Protein AF-X5A3T2-F1 (afdb_monomer)

Sequence (68 aa):
MKARALLECTIDTASPAAELSATISAVLAVLPSAEQRLSVLRSLDDEIGRALAEFEAASKPQETEDAA

Organism: NCBI:txid1268072

Radius of gyration: 18.56 Å; Cα contacts (8 Å, |Δi|>4): 12; chains: 1; bounding box: 43×25×54 Å

Secondary structure (DSSP, 8-state):
--PPPPPP----TTSHHHHHHHHHHHHHHT--SHHHHHHHHHHHHHHHHHHHHHHHHHHS--------

pLDDT: mean 85.59, std 15.26, range [41.12, 98.0]

Foldseek 3Di:
DPDDDDDDDDADPVPRVVRVVVVLVVVLVPDDDPVVNVVVVVVVVVVVVVVVVVVVVVPDDPPPPDDD

Solvent-accessible surface area (backbone atoms only — not comparable to full-atom values): 4397 Å² total; per-residue (Å²): 132,86,82,77,87,79,87,85,85,86,76,55,76,93,48,48,72,62,40,52,53,52,51,52,50,56,58,44,71,75,41,91,47,69,68,58,38,50,53,50,52,51,54,49,53,55,49,51,53,49,53,50,52,52,50,54,61,71,66,50,75,78,78,73,92,70,89,133

Mean predicted aligned error: 8.14 Å

Structure (mmCIF, N/CA/C/O backbone):
data_AF-X5A3T2-F1
#
_entry.id   AF-X5A3T2-F1
#
loop_
_atom_site.group_PDB
_atom_site.id
_atom_site.type_symbol
_atom_site.label_atom_id
_atom_site.label_alt_id
_atom_site.label_comp_id
_atom_site.label_asym_id
_atom_site.label_entity_id
_atom_site.label_seq_id
_atom_site.pdbx_PDB_ins_code
_atom_site.Cartn_x
_atom_site.Cartn_y
_atom_site.Cartn_z
_atom_site.occupancy
_atom_site.B_iso_or_equiv
_atom_site.auth_seq_id
_atom_site.auth_comp_id
_atom_site.auth_asym_id
_atom_site.auth_atom_id
_atom_site.pdbx_PDB_model_num
ATOM 1 N N . MET A 1 1 ? -0.475 -15.799 24.496 1.00 41.12 1 MET A N 1
ATOM 2 C CA . MET A 1 1 ? 0.075 -15.340 23.200 1.00 41.12 1 MET A CA 1
ATOM 3 C C . MET A 1 1 ? -0.728 -14.133 22.734 1.00 41.12 1 MET A C 1
ATOM 5 O O . MET A 1 1 ? -1.947 -14.204 22.807 1.00 41.12 1 MET A O 1
ATOM 9 N N . LYS A 1 2 ? -0.098 -13.035 22.290 1.00 50.44 2 LYS A N 1
ATOM 10 C CA . LYS A 1 2 ? -0.823 -11.969 21.572 1.00 50.44 2 LYS A CA 1
ATOM 11 C C . LYS A 1 2 ? -1.097 -12.483 20.157 1.00 50.44 2 LYS A C 1
ATOM 13 O O . LYS A 1 2 ? -0.145 -12.711 19.417 1.00 50.44 2 LYS A O 1
ATOM 18 N N . ALA A 1 3 ? -2.360 -12.723 19.815 1.00 62.16 3 ALA A N 1
ATOM 19 C CA . ALA A 1 3 ? -2.747 -13.075 18.454 1.00 62.16 3 ALA A CA 1
ATOM 20 C C . ALA A 1 3 ? -2.344 -11.926 17.513 1.00 62.16 3 ALA A C 1
ATOM 22 O O . ALA A 1 3 ? -2.699 -10.774 17.760 1.00 62.16 3 ALA A O 1
ATOM 23 N N . ARG A 1 4 ? -1.552 -12.221 16.477 1.00 63.59 4 ARG A N 1
ATOM 24 C CA . ARG A 1 4 ? -1.307 -11.281 15.378 1.00 63.59 4 ARG A CA 1
ATOM 25 C C . ARG A 1 4 ? -2.485 -11.406 14.419 1.00 63.59 4 ARG A C 1
ATOM 27 O O . ARG A 1 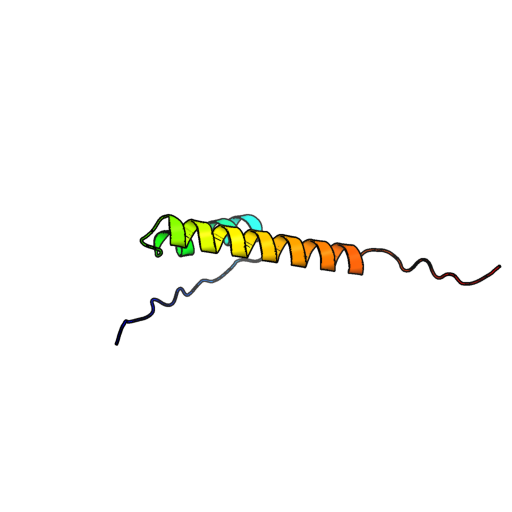4 ? -2.737 -12.501 13.928 1.00 63.59 4 ARG A O 1
ATOM 34 N N . ALA A 1 5 ? -3.207 -10.316 14.185 1.00 69.94 5 ALA A N 1
ATOM 35 C CA . ALA A 1 5 ? -4.202 -10.278 13.123 1.00 69.94 5 ALA A CA 1
ATOM 36 C C . ALA A 1 5 ? -3.462 -10.339 11.779 1.00 69.94 5 ALA A C 1
ATOM 38 O O . ALA A 1 5 ? -2.615 -9.489 11.506 1.00 69.94 5 ALA A O 1
ATOM 39 N N . LEU A 1 6 ? -3.732 -11.377 10.990 1.00 75.88 6 LEU A N 1
ATOM 40 C CA . LEU A 1 6 ? -3.276 -11.473 9.608 1.00 75.88 6 LEU A CA 1
A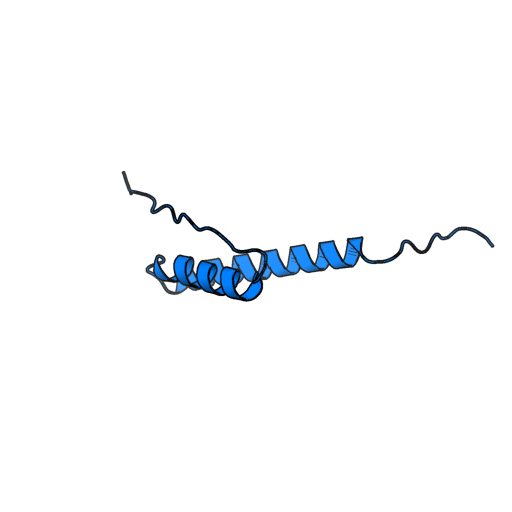TOM 41 C C . LEU A 1 6 ? -4.363 -10.859 8.726 1.00 75.88 6 LEU A C 1
ATOM 43 O O . LEU A 1 6 ? -5.531 -11.221 8.858 1.00 75.88 6 LEU A O 1
ATOM 47 N N . LEU A 1 7 ? -3.979 -9.915 7.868 1.00 80.50 7 LEU A N 1
ATOM 48 C CA . LEU A 1 7 ? -4.848 -9.394 6.820 1.00 80.50 7 LEU A CA 1
ATOM 49 C C . LEU A 1 7 ? -4.555 -10.188 5.545 1.00 80.50 7 LEU A C 1
ATOM 51 O O . LEU A 1 7 ? -3.436 -10.145 5.039 1.00 80.50 7 LEU A O 1
ATOM 55 N N . GLU A 1 8 ? -5.548 -10.912 5.046 1.00 84.44 8 GLU A N 1
ATOM 56 C CA . GLU A 1 8 ? -5.502 -11.535 3.726 1.00 84.44 8 GLU A CA 1
ATOM 57 C C . GLU A 1 8 ? -6.232 -10.615 2.742 1.00 84.44 8 GLU A C 1
ATOM 59 O O . GLU A 1 8 ? -7.344 -10.164 3.024 1.00 84.44 8 GLU A O 1
ATOM 64 N N . CYS A 1 9 ? -5.599 -10.286 1.615 1.00 81.12 9 CYS A N 1
ATOM 65 C CA . CYS A 1 9 ? -6.204 -9.463 0.571 1.00 81.12 9 CYS A CA 1
ATOM 66 C C . CYS A 1 9 ? -5.876 -10.025 -0.815 1.00 81.12 9 CYS A C 1
ATOM 68 O O . CYS A 1 9 ? -4.814 -10.608 -1.032 1.00 81.12 9 CYS A O 1
ATOM 70 N N . THR A 1 10 ? -6.814 -9.864 -1.745 1.00 88.38 10 THR A N 1
ATOM 71 C CA . THR A 1 10 ? -6.626 -10.134 -3.174 1.00 88.38 10 THR A CA 1
ATOM 72 C C . THR A 1 10 ? -6.634 -8.794 -3.889 1.00 88.38 10 THR A C 1
ATOM 74 O O . THR A 1 10 ? -7.521 -7.988 -3.633 1.00 88.38 10 THR A O 1
ATOM 77 N N . ILE A 1 11 ? -5.647 -8.558 -4.749 1.00 87.44 11 ILE A N 1
ATOM 78 C CA . ILE A 1 11 ? -5.478 -7.292 -5.466 1.00 87.44 11 ILE A CA 1
ATOM 79 C C . ILE A 1 11 ? -5.771 -7.537 -6.943 1.00 87.44 1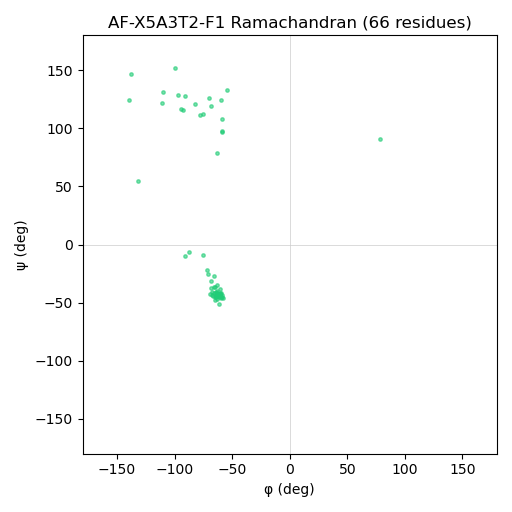1 ILE A C 1
ATOM 81 O O . ILE A 1 11 ? -5.099 -8.352 -7.579 1.00 87.44 11 ILE A O 1
ATOM 85 N N . ASP A 1 12 ? -6.751 -6.816 -7.487 1.00 90.94 12 ASP A N 1
ATOM 86 C CA . ASP A 1 12 ? -6.976 -6.751 -8.929 1.00 90.94 12 ASP A CA 1
ATOM 87 C C . ASP A 1 12 ? -5.965 -5.800 -9.587 1.00 90.94 12 ASP A C 1
ATOM 89 O O . ASP A 1 12 ? -5.989 -4.577 -9.421 1.00 90.94 12 ASP A O 1
ATOM 93 N N . THR A 1 13 ? -5.060 -6.368 -10.379 1.00 92.19 13 THR A N 1
ATOM 94 C CA . THR A 1 13 ? -4.030 -5.602 -11.083 1.00 92.19 13 THR A CA 1
ATOM 95 C C . THR A 1 13 ? -4.566 -4.839 -12.291 1.00 92.19 13 THR A C 1
ATOM 97 O O . THR A 1 13 ? -3.844 -3.996 -12.822 1.00 92.19 13 THR A O 1
ATOM 100 N N . ALA A 1 14 ? -5.818 -5.066 -12.708 1.00 95.38 14 ALA A N 1
ATOM 101 C CA . ALA A 1 14 ? -6.473 -4.235 -13.715 1.00 95.38 14 ALA A CA 1
ATOM 102 C C . ALA A 1 14 ? -6.839 -2.838 -13.173 1.00 95.38 14 ALA A C 1
ATOM 104 O O . ALA A 1 14 ? -6.962 -1.899 -13.960 1.00 95.38 14 ALA A O 1
ATOM 105 N N . SER A 1 15 ? -6.961 -2.680 -11.845 1.00 92.81 15 SER A N 1
ATOM 106 C CA . SER A 1 15 ? -7.309 -1.414 -11.173 1.00 92.81 15 SER A CA 1
ATOM 107 C C . SER A 1 15 ? -6.366 -1.081 -9.997 1.00 92.81 15 SER A C 1
ATOM 109 O O . SER A 1 15 ? -6.816 -0.811 -8.880 1.00 92.81 15 SER A O 1
ATOM 111 N N . PRO A 1 16 ? -5.040 -1.040 -10.216 1.00 90.50 16 PRO A N 1
ATOM 112 C CA . PRO A 1 16 ? -4.048 -1.161 -9.145 1.00 90.50 16 PRO A CA 1
ATOM 113 C C . PRO A 1 16 ? -4.082 -0.009 -8.131 1.00 90.50 16 PRO A C 1
ATOM 115 O O . PRO A 1 16 ? -3.899 -0.230 -6.937 1.00 90.50 16 PRO A O 1
ATOM 118 N N . ALA A 1 17 ? -4.350 1.224 -8.574 1.00 91.50 17 ALA A N 1
ATOM 119 C CA . ALA A 1 17 ? -4.386 2.387 -7.687 1.00 91.50 17 ALA A CA 1
ATOM 120 C C . ALA A 1 17 ? -5.561 2.336 -6.693 1.00 91.50 17 ALA A C 1
ATOM 122 O O . ALA A 1 17 ? -5.396 2.659 -5.515 1.00 91.50 17 ALA A O 1
ATOM 123 N N . ALA A 1 18 ? -6.739 1.914 -7.161 1.00 91.94 18 ALA A N 1
ATOM 124 C CA . ALA A 1 18 ? -7.923 1.790 -6.317 1.00 91.94 18 ALA A CA 1
ATOM 125 C C . ALA A 1 18 ? -7.743 0.665 -5.285 1.00 91.94 18 ALA A C 1
ATOM 127 O O . ALA A 1 18 ? -8.004 0.869 -4.099 1.00 91.94 18 ALA A O 1
ATOM 128 N N . GLU A 1 19 ? -7.207 -0.478 -5.716 1.00 93.62 19 GLU A N 1
ATOM 129 C CA . GLU A 1 19 ? -6.954 -1.634 -4.848 1.00 93.62 19 GLU A CA 1
ATOM 130 C C . GLU A 1 19 ? -5.884 -1.357 -3.781 1.00 93.62 19 GLU A C 1
ATOM 132 O O . GLU A 1 19 ? -6.057 -1.699 -2.606 1.00 93.62 19 GLU A O 1
ATOM 137 N N . LEU A 1 20 ? -4.798 -0.666 -4.145 1.00 91.12 20 LEU A N 1
ATOM 138 C CA . LEU A 1 20 ? -3.783 -0.218 -3.186 1.00 91.12 20 LEU A CA 1
ATOM 139 C C . LEU A 1 20 ? -4.385 0.721 -2.134 1.00 91.12 20 LEU A C 1
ATOM 141 O O . LEU A 1 20 ? -4.128 0.555 -0.941 1.00 91.12 20 LEU A O 1
ATOM 145 N N . SER A 1 21 ? -5.227 1.672 -2.549 1.00 93.00 21 SER A N 1
ATOM 146 C CA . SER A 1 21 ? -5.896 2.598 -1.627 1.00 93.00 21 SER A CA 1
ATOM 147 C C 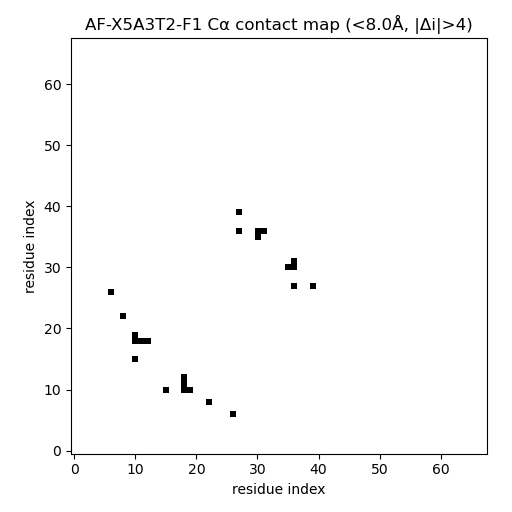. SER A 1 21 ? -6.824 1.872 -0.644 1.00 93.00 21 SER A C 1
ATOM 149 O O . SER A 1 21 ? -6.801 2.153 0.562 1.00 93.00 21 SER A O 1
ATOM 151 N N . ALA A 1 22 ? -7.594 0.895 -1.132 1.00 92.44 22 ALA A N 1
ATOM 152 C CA . ALA A 1 22 ? -8.461 0.067 -0.299 1.00 92.44 22 ALA A CA 1
ATOM 153 C C . ALA A 1 22 ? -7.649 -0.777 0.699 1.00 92.44 22 ALA A C 1
ATOM 155 O O . ALA A 1 22 ? -7.966 -0.808 1.891 1.00 92.44 22 ALA A O 1
ATOM 156 N N . THR A 1 23 ? -6.554 -1.388 0.240 1.00 91.94 23 THR A N 1
ATOM 157 C CA . THR A 1 23 ? -5.662 -2.209 1.071 1.00 91.94 23 THR A CA 1
ATOM 158 C C . THR A 1 23 ? -4.999 -1.387 2.176 1.00 91.94 23 THR A C 1
ATOM 160 O O . THR A 1 23 ? -5.037 -1.779 3.344 1.00 91.94 23 THR A O 1
ATOM 163 N N . ILE A 1 24 ? -4.449 -0.212 1.849 1.00 93.06 24 ILE A N 1
ATOM 164 C CA . ILE A 1 24 ? -3.862 0.706 2.840 1.00 93.06 24 ILE A CA 1
ATOM 165 C C . ILE A 1 24 ? -4.917 1.098 3.878 1.00 93.06 24 ILE A C 1
ATOM 167 O O . ILE A 1 24 ? -4.657 1.038 5.079 1.00 93.06 24 ILE A O 1
ATOM 171 N N . SER A 1 25 ? -6.131 1.434 3.436 1.00 93.44 25 SER A N 1
ATOM 172 C CA . SER A 1 25 ? -7.230 1.787 4.339 1.00 93.44 25 SER A CA 1
ATOM 173 C C . SER A 1 25 ? -7.590 0.639 5.293 1.00 93.44 25 SER A C 1
ATOM 175 O O . SER A 1 25 ? -7.758 0.871 6.492 1.00 93.44 25 SER A O 1
ATOM 177 N N . ALA A 1 26 ? -7.638 -0.602 4.798 1.00 92.06 26 ALA A N 1
ATOM 178 C CA . ALA A 1 26 ? -7.883 -1.789 5.618 1.00 92.06 26 ALA A CA 1
ATOM 179 C C . ALA A 1 26 ? -6.772 -2.020 6.659 1.00 92.06 26 ALA A C 1
ATOM 181 O O . ALA A 1 26 ? -7.065 -2.292 7.826 1.00 92.06 26 ALA A O 1
ATOM 182 N N . VAL A 1 27 ? -5.503 -1.846 6.273 1.00 91.44 27 VAL A N 1
ATOM 183 C CA . VAL A 1 27 ? -4.356 -1.938 7.193 1.00 91.44 27 VAL A CA 1
ATOM 184 C C . VAL A 1 27 ? -4.426 -0.859 8.276 1.00 91.44 27 VAL A C 1
ATOM 186 O O . VAL A 1 27 ? -4.226 -1.148 9.453 1.00 91.44 27 VAL A O 1
ATOM 189 N N . LEU A 1 28 ? -4.739 0.389 7.922 1.00 93.25 28 LEU A N 1
ATOM 190 C CA . LEU A 1 28 ? -4.810 1.475 8.904 1.00 93.25 28 LEU A CA 1
ATOM 191 C C . LEU A 1 28 ? -5.981 1.312 9.881 1.00 93.25 28 LEU A C 1
ATOM 193 O O . LEU A 1 28 ? -5.857 1.712 11.040 1.00 93.25 28 LEU A O 1
ATOM 197 N N .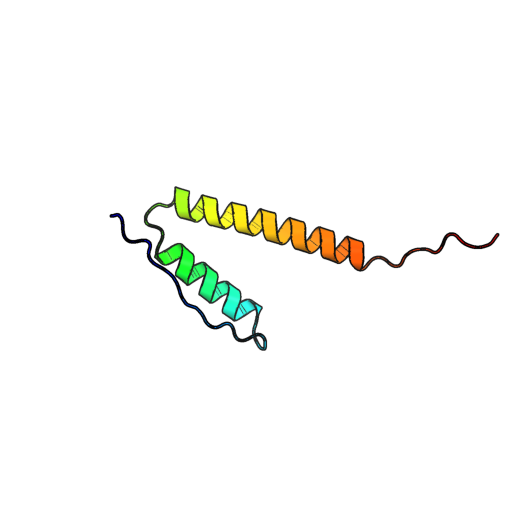 ALA A 1 29 ? -7.091 0.708 9.445 1.00 91.69 29 ALA A N 1
ATOM 198 C CA . ALA A 1 29 ? -8.266 0.473 10.283 1.00 91.69 29 ALA A CA 1
ATOM 199 C C . ALA A 1 29 ? -8.003 -0.510 11.439 1.00 91.69 29 ALA A C 1
ATOM 201 O O . ALA A 1 29 ? -8.643 -0.404 12.485 1.00 91.69 29 ALA A O 1
ATOM 202 N N . VAL A 1 30 ? -7.048 -1.435 11.286 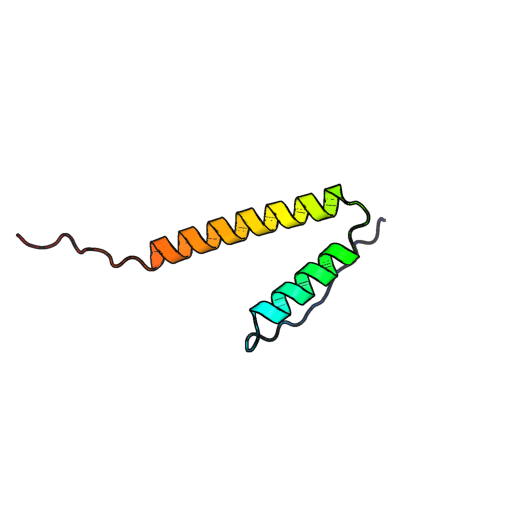1.00 90.31 30 VAL A N 1
ATOM 203 C CA . VAL A 1 30 ? -6.697 -2.409 12.337 1.00 90.31 30 VAL A CA 1
ATOM 204 C C . VAL A 1 30 ? -5.642 -1.892 13.324 1.00 90.31 30 VAL A C 1
ATOM 206 O O . VAL A 1 30 ? -5.362 -2.553 14.326 1.00 90.31 30 VAL A O 1
ATOM 209 N N . LEU A 1 31 ? -5.058 -0.713 13.075 1.00 90.81 31 LEU A N 1
ATOM 210 C CA . LEU A 1 31 ? -4.041 -0.107 13.936 1.00 90.81 31 LEU A CA 1
ATOM 211 C C . LEU A 1 31 ? -4.684 0.839 14.966 1.00 90.81 31 LEU A C 1
ATOM 213 O O . LEU A 1 31 ? -5.236 1.883 14.597 1.00 90.81 31 LEU A O 1
ATOM 217 N N . PRO A 1 32 ? -4.594 0.531 16.274 1.00 88.81 32 PRO A N 1
ATOM 218 C CA . PRO A 1 32 ? -5.362 1.245 17.287 1.00 88.81 32 PRO A CA 1
ATOM 219 C C . PRO A 1 32 ? -4.909 2.698 17.480 1.00 88.81 32 PRO A C 1
ATOM 221 O O . PRO A 1 32 ? -5.762 3.569 17.655 1.00 88.81 32 PRO A O 1
ATOM 224 N N . SER A 1 33 ? -3.606 2.996 17.407 1.00 94.81 33 SER A N 1
ATOM 225 C CA . SER A 1 33 ? -3.088 4.343 17.698 1.00 94.81 33 SER A CA 1
ATOM 226 C C . SER A 1 33 ? -2.811 5.177 16.445 1.00 94.81 33 SER A C 1
ATOM 228 O O . SER A 1 33 ? -2.500 4.654 15.372 1.00 94.81 33 SER A O 1
ATOM 230 N N . ALA A 1 34 ? -2.911 6.501 16.593 1.00 95.12 34 ALA A N 1
ATOM 231 C CA . ALA A 1 34 ? -2.570 7.442 15.532 1.00 95.12 34 ALA A CA 1
ATOM 232 C C . ALA A 1 34 ? -1.069 7.401 15.201 1.00 95.12 34 ALA A C 1
ATOM 234 O O . ALA A 1 34 ? -0.710 7.468 14.027 1.00 95.12 34 ALA A O 1
ATOM 235 N N . GLU A 1 35 ? -0.193 7.217 16.197 1.00 97.44 35 GLU A N 1
ATOM 236 C CA . GLU A 1 35 ? 1.250 7.084 15.965 1.00 97.44 35 GLU A CA 1
ATOM 237 C C . GLU A 1 35 ? 1.585 5.841 15.138 1.00 97.44 35 GLU A C 1
ATOM 239 O O . GLU A 1 35 ? 2.427 5.911 14.246 1.00 97.44 35 GLU A O 1
ATOM 244 N N . GLN A 1 36 ? 0.914 4.711 15.387 1.00 94.50 36 GLN A N 1
ATOM 245 C CA . GLN A 1 36 ? 1.117 3.486 14.609 1.00 94.50 36 GLN A CA 1
ATOM 246 C C . GLN A 1 36 ? 0.688 3.671 13.153 1.00 94.50 36 GLN A C 1
ATOM 248 O O . GLN A 1 36 ? 1.431 3.305 12.243 1.00 94.50 36 GLN A O 1
ATOM 253 N N . ARG A 1 37 ? -0.479 4.289 12.929 1.00 96.56 37 ARG A N 1
ATOM 254 C CA . ARG A 1 37 ? -0.966 4.625 11.583 1.00 96.56 37 ARG A CA 1
ATOM 255 C C . ARG A 1 37 ? 0.002 5.558 10.854 1.00 96.56 37 ARG A C 1
ATOM 257 O O . ARG A 1 37 ? 0.353 5.297 9.707 1.00 96.56 37 ARG A O 1
ATOM 264 N N . LEU A 1 38 ? 0.481 6.601 11.533 1.00 97.56 38 LEU A N 1
ATOM 265 C CA . LEU A 1 38 ? 1.446 7.549 10.975 1.00 97.56 38 LEU A CA 1
ATOM 266 C C . LEU A 1 38 ? 2.791 6.886 10.653 1.00 97.56 38 LEU A C 1
ATOM 268 O O . LEU A 1 38 ? 3.378 7.172 9.613 1.00 97.56 38 LEU A O 1
ATOM 272 N N . SER A 1 39 ? 3.271 5.994 11.522 1.00 96.56 39 SER A N 1
ATOM 273 C CA . SER A 1 39 ? 4.500 5.235 11.286 1.00 96.56 39 SER A CA 1
ATOM 274 C C . SER A 1 39 ? 4.396 4.384 10.023 1.00 96.56 39 SER A C 1
ATOM 276 O O . SER A 1 39 ? 5.324 4.391 9.224 1.00 96.56 39 SER A O 1
ATOM 278 N N . VAL A 1 40 ? 3.275 3.683 9.825 1.00 95.19 40 VAL A N 1
ATOM 279 C CA . VAL A 1 40 ? 3.053 2.865 8.622 1.00 95.19 40 VAL A CA 1
ATOM 280 C C . VAL A 1 40 ? 2.992 3.730 7.367 1.00 95.19 40 VAL A C 1
ATOM 282 O O . VAL A 1 40 ? 3.642 3.400 6.381 1.00 95.19 40 VAL A O 1
ATOM 285 N N . LEU A 1 41 ? 2.274 4.856 7.407 1.00 96.75 41 LEU A N 1
ATOM 286 C CA . LEU A 1 41 ? 2.194 5.780 6.272 1.00 96.75 41 LEU A CA 1
ATOM 287 C C . LEU A 1 41 ? 3.566 6.330 5.865 1.00 96.75 41 LEU A C 1
ATOM 289 O O . LEU A 1 41 ? 3.866 6.373 4.679 1.00 96.75 41 LEU A O 1
ATOM 293 N N . ARG A 1 42 ? 4.416 6.695 6.832 1.00 97.88 42 ARG A N 1
ATOM 294 C CA . ARG A 1 42 ? 5.789 7.149 6.552 1.00 97.88 42 ARG A CA 1
ATOM 295 C C . ARG A 1 42 ? 6.641 6.052 5.923 1.00 97.88 42 ARG A C 1
ATOM 297 O O . ARG A 1 42 ? 7.311 6.301 4.935 1.00 97.88 42 ARG A O 1
ATOM 304 N N . SER A 1 43 ? 6.577 4.830 6.453 1.00 97.19 43 SER A N 1
ATOM 305 C CA . SER A 1 43 ? 7.321 3.707 5.872 1.00 97.19 43 SER A CA 1
ATOM 306 C C . SER A 1 43 ? 6.868 3.369 4.448 1.00 97.19 43 SER A C 1
ATOM 308 O O . SER A 1 43 ? 7.701 2.984 3.633 1.00 97.19 43 SER A O 1
ATOM 310 N N . LEU A 1 44 ? 5.572 3.516 4.145 1.00 96.25 44 LEU A N 1
ATOM 311 C CA . LEU A 1 44 ? 5.050 3.360 2.785 1.00 96.25 44 LEU A CA 1
ATOM 312 C C . LEU A 1 44 ? 5.556 4.465 1.852 1.00 96.25 44 LEU A C 1
ATOM 314 O O . LEU A 1 44 ? 5.973 4.154 0.743 1.00 96.25 44 LEU A O 1
ATOM 318 N N . ASP A 1 45 ? 5.553 5.721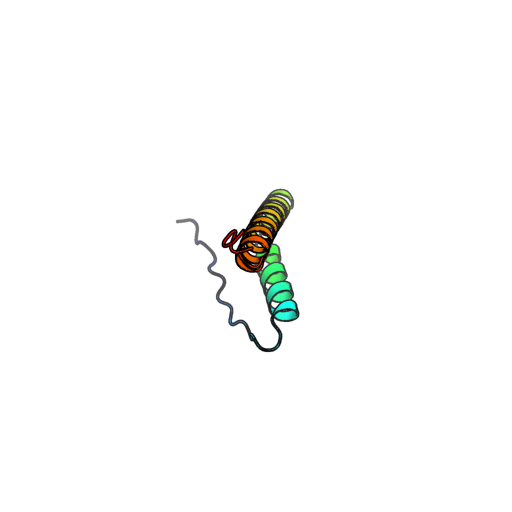 2.300 1.00 97.19 45 ASP A N 1
ATOM 319 C CA . ASP A 1 45 ? 6.088 6.859 1.5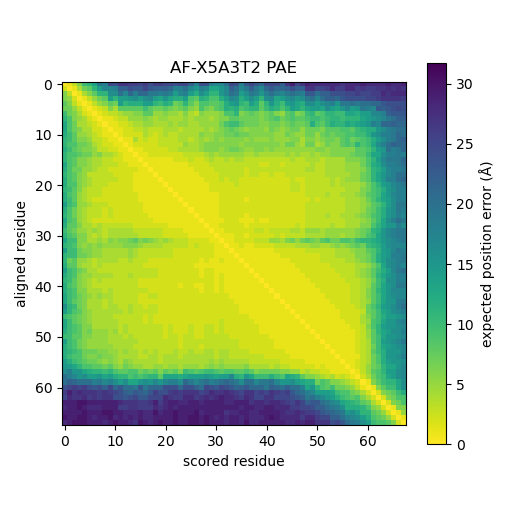39 1.00 97.19 45 ASP A CA 1
ATOM 320 C C . ASP A 1 45 ? 7.572 6.653 1.190 1.00 97.19 45 ASP A C 1
ATOM 322 O O . ASP A 1 45 ? 7.963 6.757 0.027 1.00 97.19 45 ASP A O 1
ATOM 326 N N . ASP A 1 46 ? 8.375 6.228 2.172 1.00 97.94 46 ASP A N 1
ATOM 327 C CA . ASP A 1 46 ? 9.794 5.918 1.979 1.00 97.94 46 ASP A CA 1
ATOM 328 C C . ASP A 1 46 ? 10.018 4.791 0.951 1.00 97.94 46 ASP A C 1
ATOM 330 O O . ASP A 1 46 ? 10.942 4.856 0.138 1.00 97.94 46 ASP A O 1
ATOM 334 N N . GLU A 1 47 ? 9.206 3.730 0.999 1.00 97.62 47 GLU A N 1
ATOM 335 C CA . GLU A 1 47 ? 9.306 2.597 0.069 1.00 97.62 47 GLU A CA 1
ATOM 336 C C . GLU A 1 47 ? 8.884 2.984 -1.350 1.00 97.62 47 GLU A C 1
ATOM 338 O O . GLU A 1 47 ? 9.572 2.641 -2.309 1.00 97.62 47 GLU A O 1
ATOM 343 N N . ILE A 1 48 ? 7.801 3.754 -1.490 1.00 95.50 48 ILE A N 1
ATOM 344 C CA . ILE A 1 48 ? 7.354 4.278 -2.785 1.00 95.50 48 ILE A CA 1
ATOM 345 C C . ILE A 1 48 ? 8.438 5.176 -3.387 1.00 95.50 48 ILE A C 1
ATOM 347 O O . ILE A 1 48 ? 8.773 5.022 -4.560 1.00 95.50 48 ILE A O 1
ATOM 351 N N . GLY A 1 49 ? 9.026 6.071 -2.588 1.00 96.81 49 GLY A N 1
ATOM 352 C CA . GLY A 1 49 ? 10.118 6.936 -3.029 1.00 96.81 49 GLY A CA 1
ATOM 353 C C . GLY A 1 49 ? 11.336 6.150 -3.524 1.00 96.81 49 GLY A C 1
ATOM 354 O O . GLY A 1 49 ? 11.876 6.467 -4.585 1.00 96.81 49 GLY A O 1
ATOM 355 N N . ARG A 1 50 ? 11.739 5.090 -2.806 1.00 98.00 50 ARG A N 1
ATOM 356 C CA . ARG A 1 50 ? 12.815 4.184 -3.249 1.00 98.00 50 ARG A CA 1
ATOM 357 C C . ARG A 1 50 ? 12.476 3.490 -4.565 1.00 98.00 50 ARG A C 1
ATOM 359 O O . ARG A 1 50 ? 13.271 3.559 -5.499 1.00 98.00 50 ARG A O 1
ATOM 366 N N . ALA A 1 51 ? 11.299 2.874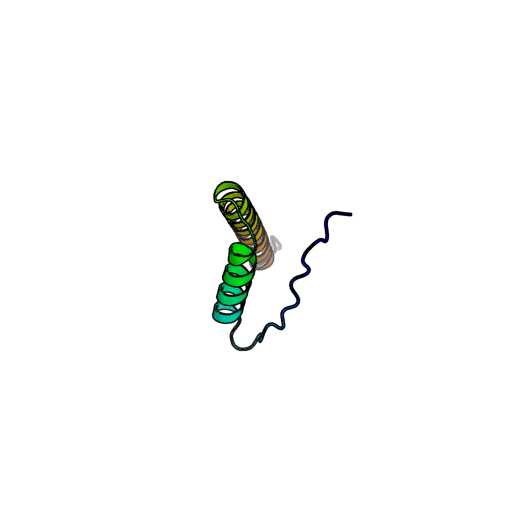 -4.653 1.00 96.12 51 ALA A N 1
ATOM 367 C CA . ALA A 1 51 ? 10.871 2.147 -5.845 1.00 96.12 51 ALA A CA 1
ATOM 368 C C . ALA A 1 51 ? 10.795 3.059 -7.081 1.00 96.12 51 ALA A C 1
ATOM 370 O O . ALA A 1 51 ? 11.188 2.656 -8.175 1.00 96.12 51 ALA A O 1
ATOM 371 N N . LEU A 1 52 ? 10.336 4.304 -6.910 1.00 96.75 52 LEU A N 1
ATOM 372 C CA . LEU A 1 52 ? 10.323 5.303 -7.980 1.00 96.75 52 LEU A CA 1
ATOM 373 C C . LEU A 1 52 ? 11.738 5.668 -8.433 1.00 96.75 52 LEU A C 1
ATOM 375 O O . LEU A 1 52 ? 12.010 5.646 -9.631 1.00 96.75 52 LEU A O 1
ATOM 379 N N . ALA A 1 53 ? 12.650 5.946 -7.498 1.00 96.56 53 ALA A N 1
ATOM 380 C CA . ALA A 1 53 ? 14.035 6.273 -7.831 1.00 96.56 53 ALA A CA 1
ATOM 381 C C . ALA A 1 53 ? 14.743 5.121 -8.570 1.00 96.56 53 ALA A C 1
ATOM 383 O O . ALA A 1 53 ? 15.459 5.356 -9.545 1.00 96.56 53 ALA A O 1
ATOM 384 N N . GLU A 1 54 ? 14.523 3.875 -8.142 1.00 96.69 54 GLU A N 1
ATOM 385 C CA . GLU A 1 54 ? 15.044 2.681 -8.819 1.00 96.69 54 GLU A CA 1
ATOM 386 C C . GLU A 1 54 ? 14.461 2.522 -10.227 1.00 96.69 54 GLU A C 1
ATOM 388 O O . GLU A 1 54 ? 15.201 2.262 -11.179 1.00 96.69 54 GLU A O 1
ATOM 393 N N . PHE A 1 55 ? 13.151 2.730 -10.383 1.00 94.12 55 PHE A N 1
ATOM 394 C CA . PHE A 1 55 ? 12.487 2.672 -11.682 1.00 94.12 55 PHE A CA 1
ATOM 395 C C . PHE A 1 55 ? 13.017 3.740 -12.645 1.00 94.12 55 PHE A C 1
ATOM 397 O O . PHE A 1 55 ? 13.306 3.441 -13.805 1.00 94.12 55 PHE A O 1
ATOM 404 N N . GLU A 1 56 ? 13.190 4.974 -12.174 1.00 95.19 56 GLU A N 1
ATOM 405 C CA . GLU A 1 56 ? 13.762 6.067 -12.962 1.00 95.19 56 GLU A CA 1
ATOM 406 C C . GLU A 1 56 ? 15.212 5.781 -13.369 1.00 95.19 56 GLU A C 1
ATOM 408 O O . GLU A 1 56 ? 15.588 6.025 -14.517 1.00 95.19 56 GLU A O 1
ATOM 413 N N . ALA A 1 57 ? 16.022 5.230 -12.459 1.00 94.06 57 ALA A N 1
ATOM 414 C CA . ALA A 1 57 ? 17.399 4.842 -12.750 1.00 94.06 57 ALA A CA 1
ATOM 415 C C . ALA A 1 57 ? 17.473 3.729 -13.806 1.00 94.06 57 ALA A C 1
ATOM 417 O O . ALA A 1 57 ? 18.298 3.808 -14.713 1.00 94.06 57 ALA A O 1
ATOM 418 N N . ALA A 1 58 ? 16.588 2.731 -13.726 1.00 90.06 58 ALA A N 1
ATOM 419 C CA . ALA A 1 58 ? 16.494 1.650 -14.706 1.00 90.06 58 ALA A CA 1
ATOM 420 C C . ALA A 1 58 ? 15.922 2.106 -16.061 1.00 90.06 58 ALA A C 1
ATOM 422 O O . ALA A 1 58 ? 16.193 1.484 -17.086 1.00 90.06 58 ALA A O 1
ATOM 423 N N . SER A 1 59 ? 15.130 3.183 -16.071 1.00 82.88 59 SER A N 1
ATOM 424 C CA . SER A 1 59 ? 14.462 3.703 -17.271 1.00 82.88 59 SER A CA 1
ATOM 425 C C . SER A 1 59 ? 15.277 4.754 -18.026 1.00 82.88 59 SER A C 1
ATOM 427 O O . SER A 1 59 ? 14.902 5.128 -19.140 1.00 82.88 59 SER A O 1
ATOM 429 N N . LYS A 1 60 ? 16.385 5.249 -17.459 1.00 75.50 60 LYS A N 1
ATOM 430 C CA . LYS A 1 60 ? 17.315 6.104 -18.204 1.00 75.50 60 LYS A CA 1
ATOM 431 C C . LYS A 1 60 ? 18.037 5.260 -19.258 1.00 75.50 60 LYS A C 1
ATOM 433 O O . LYS A 1 60 ? 18.648 4.253 -18.899 1.00 75.50 60 LYS A O 1
ATOM 438 N N . PRO A 1 61 ? 18.011 5.657 -20.544 1.00 60.34 61 PRO A N 1
ATOM 439 C CA . PRO A 1 61 ? 18.870 5.044 -21.544 1.00 60.34 61 PRO A CA 1
ATOM 440 C C . PRO A 1 61 ? 20.317 5.124 -21.057 1.00 60.34 61 PRO A C 1
ATOM 442 O O . PRO A 1 61 ? 20.755 6.194 -20.627 1.00 60.34 61 PRO A O 1
ATOM 445 N N . GLN A 1 62 ? 21.066 4.020 -21.127 1.00 59.34 62 GLN A N 1
ATOM 446 C CA . GLN A 1 62 ? 22.519 4.136 -21.153 1.00 59.34 62 GLN A CA 1
ATOM 447 C C . GLN A 1 62 ? 22.839 4.993 -22.377 1.00 59.34 62 GLN A C 1
ATOM 449 O O . GLN A 1 62 ? 22.683 4.532 -23.507 1.00 59.34 62 GLN A O 1
ATOM 454 N N . GLU A 1 63 ? 23.255 6.241 -22.165 1.00 56.22 63 GLU A N 1
ATOM 455 C CA . GLU A 1 63 ? 24.116 6.895 -23.138 1.00 56.22 63 GLU A CA 1
ATOM 456 C C . GLU A 1 63 ? 25.345 5.993 -23.218 1.00 56.22 63 GLU A C 1
ATOM 458 O O . GLU A 1 63 ? 26.191 5.969 -22.325 1.00 56.22 63 GLU A O 1
ATOM 463 N N . THR A 1 64 ? 25.364 5.126 -24.228 1.00 54.31 64 THR A N 1
ATOM 464 C CA . THR A 1 64 ? 26.576 4.458 -24.663 1.00 54.31 64 THR A CA 1
ATOM 465 C C . THR A 1 64 ? 27.529 5.576 -25.044 1.00 54.31 64 THR A C 1
ATOM 467 O O . THR A 1 64 ? 27.429 6.140 -26.132 1.00 54.31 64 THR A O 1
ATOM 470 N N . GLU A 1 65 ? 28.401 5.937 -24.108 1.00 56.28 65 GLU A N 1
ATOM 471 C CA . GLU A 1 65 ? 29.662 6.603 -24.384 1.00 56.28 65 GLU A CA 1
ATOM 472 C C . GLU A 1 65 ? 30.486 5.619 -25.221 1.00 56.28 65 GLU A C 1
ATOM 474 O O . GLU A 1 65 ? 31.301 4.854 -24.716 1.00 56.28 65 GLU A O 1
ATOM 479 N N . ASP A 1 66 ? 30.159 5.550 -26.509 1.00 58.12 66 ASP A N 1
ATOM 480 C CA . ASP A 1 66 ? 30.943 4.852 -27.506 1.00 58.12 66 ASP A CA 1
ATOM 481 C C . ASP A 1 66 ? 30.967 5.705 -28.781 1.00 58.12 66 ASP A C 1
ATOM 483 O O . ASP A 1 66 ? 29.927 6.076 -29.330 1.00 58.12 66 ASP A O 1
ATOM 487 N N . ALA A 1 67 ? 32.195 5.986 -29.215 1.00 55.03 67 ALA A N 1
ATOM 488 C CA . ALA A 1 67 ? 32.629 6.645 -30.448 1.00 55.03 67 ALA A CA 1
ATOM 489 C C . ALA A 1 67 ? 32.533 8.187 -30.560 1.00 55.03 67 ALA A C 1
ATOM 491 O O . ALA A 1 67 ? 31.593 8.728 -31.145 1.00 55.03 67 ALA A O 1
ATOM 492 N N . ALA A 1 68 ? 33.624 8.868 -30.176 1.00 46.53 68 ALA A N 1
ATOM 493 C CA . ALA A 1 68 ? 34.436 9.679 -31.106 1.00 46.53 68 ALA A CA 1
ATOM 494 C C . ALA A 1 68 ? 35.836 9.969 -30.538 1.00 46.53 68 ALA A C 1
ATOM 496 O O . ALA A 1 68 ? 35.922 10.582 -29.453 1.00 46.53 68 ALA A O 1
#